Protein AF-A0A6G0WE57-F1 (afdb_monomer)

Sequence (167 aa):
MKQLTLVPVSTPEAFTPKEIAAFFFKHGGESTIRDPKTKRIRTMVTYNCMRCVPSTVVTIKKNTGYQNLAQHVYTFHKDHLSQMRQAHGPGKVTSIGHAVSDKALNVFGCLDWIVHNNLPFSFFESARTKQYSDLDGIGATTVRKYLQLVTQQVESEVSSILPTKFG

Secondary structure (DSSP, 8-state):
------------SS--HHHHHHHHEEEEEEEEEE-TTT--EEEEEEEEETTSSSPPEEEEETTS-SHHHHHHHHHH-TTHHHHHHHHSSTTS---SSS---HHHHHHHHHHHHHHHHT--GGGGGSHHHHHH-SSPP--HHHHHHHHHHHHHHHHHHHHHHS-S---

Solvent-accessible surface area (backbone atoms only — not comparable to full-atom values): 10089 Å² total; per-residue (Å²): 138,83,82,82,79,81,72,78,78,77,72,70,96,67,79,53,39,60,59,46,31,51,44,44,40,44,85,65,51,77,49,78,47,69,41,91,87,77,70,46,77,42,50,35,36,34,31,32,31,75,83,44,87,74,63,46,76,49,76,42,57,65,94,73,72,36,58,72,54,28,52,49,40,64,71,77,39,79,60,47,67,59,58,47,49,65,17,67,36,92,96,42,79,69,50,71,19,100,63,76,50,68,67,56,52,38,52,50,56,54,49,51,49,29,70,76,67,69,48,64,59,56,50,42,62,36,71,65,43,48,74,77,40,98,48,74,72,44,52,35,71,56,50,52,53,52,52,53,54,50,49,54,50,50,51,52,56,48,57,73,71,50,70,99,69,82,134

pLDDT: mean 81.89, std 17.49, range [29.94, 96.25]

Nearest PDB structures (foldseek):
  7oyd-as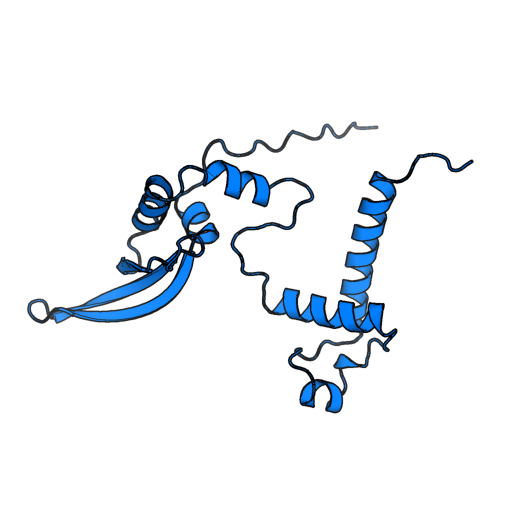sembly1_t  TM=5.366E-01  e=3.476E+00  Oryctolagus cuniculus
  8t2x-assembly1_eI  TM=5.334E-01  e=3.689E+00  Saccharomyces cerevisiae
  3er0-assembly1_A  TM=5.230E-01  e=3.689E+00  Saccharomyces cerevisiae
  6edx-assembly1_A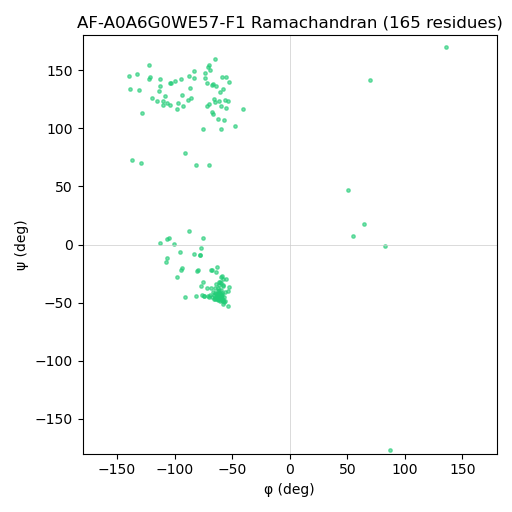  TM=3.240E-01  e=8.319E-01  Homo sapiens
  6q84-assembly1_C  TM=5.244E-01  e=5.598E+00  Saccharomyces cerevisiae S288C

Organism: NCBI:txid100861

Foldseek 3Di:
DDDPDDDPPPDPPDDDLVLLLQLFWDWPDWDWDQDPPPRDIWIKTWIWGPPDVVTDIDIDTPPPDRVSVVVVCVVPPVCSVVVQCVQVDPPHPRSSDPPPDLVNVLLVVLLVCCVPVVDQLCQLVDPVCVVVDPHHRDHSVRNVVVNVVVVVVVCVVVVVVDDPDDD

Radius of gyration: 22.67 Å; Cα contacts (8 Å, |Δi|>4): 163; chains: 1; bounding box: 66×40×57 Å

Structure (mmCIF, N/CA/C/O backbone):
data_AF-A0A6G0WE57-F1
#
_entry.id   AF-A0A6G0WE57-F1
#
loop_
_atom_site.group_PDB
_atom_site.id
_atom_site.type_symbol
_atom_site.label_atom_id
_atom_site.label_alt_id
_atom_site.label_comp_id
_atom_site.label_asym_id
_atom_site.label_entity_id
_atom_site.label_seq_id
_atom_site.pdbx_PDB_ins_code
_atom_site.Cartn_x
_atom_site.Cartn_y
_atom_site.Cartn_z
_atom_site.occupancy
_atom_site.B_iso_or_equiv
_atom_site.auth_seq_id
_atom_site.auth_comp_id
_atom_site.auth_asym_id
_atom_site.auth_atom_id
_atom_site.pdbx_PDB_model_num
ATOM 1 N N . MET A 1 1 ? -32.326 25.544 6.091 1.00 37.25 1 MET A N 1
ATOM 2 C CA . MET A 1 1 ? -31.938 24.139 5.849 1.00 37.25 1 MET A CA 1
ATOM 3 C C . MET A 1 1 ? -31.590 24.010 4.372 1.00 37.25 1 MET A C 1
ATOM 5 O O . MET A 1 1 ? -32.478 24.174 3.550 1.00 37.25 1 MET A O 1
ATOM 9 N N . LYS A 1 2 ? -30.303 23.880 4.020 1.00 34.47 2 LYS A N 1
ATOM 10 C CA . LYS A 1 2 ? -29.859 23.720 2.625 1.00 34.47 2 LYS A CA 1
ATOM 11 C C . LYS A 1 2 ? -29.640 22.232 2.369 1.00 34.47 2 LYS A C 1
ATOM 13 O O . LYS A 1 2 ? -28.806 21.620 3.028 1.00 34.47 2 LYS A O 1
ATOM 18 N N . GLN A 1 3 ? -30.424 21.670 1.458 1.00 32.25 3 GLN A N 1
ATOM 19 C CA . GLN A 1 3 ? -30.304 20.291 1.003 1.00 32.25 3 GLN A CA 1
ATOM 20 C C . GLN A 1 3 ? -28.984 20.153 0.227 1.00 32.25 3 GLN A C 1
ATOM 22 O O . GLN A 1 3 ? -28.820 20.783 -0.816 1.00 32.25 3 GLN A O 1
ATOM 27 N N . LEU A 1 4 ? -28.024 19.378 0.744 1.00 29.94 4 LEU A N 1
ATOM 28 C CA . LEU A 1 4 ? -26.865 18.952 -0.042 1.00 29.94 4 LEU A CA 1
ATOM 29 C C . LEU A 1 4 ? -27.327 17.857 -1.007 1.00 29.94 4 LEU A C 1
ATOM 31 O O . LEU A 1 4 ? -27.471 16.697 -0.632 1.00 29.94 4 LEU A O 1
ATOM 35 N N . THR A 1 5 ? -27.578 18.233 -2.256 1.00 35.47 5 THR A N 1
ATOM 36 C CA . THR A 1 5 ? -27.651 17.296 -3.378 1.00 35.47 5 THR A CA 1
ATOM 37 C C . THR A 1 5 ? -26.267 16.695 -3.608 1.00 35.47 5 THR A C 1
ATOM 39 O O . THR A 1 5 ? -25.343 17.401 -4.015 1.00 35.47 5 THR A O 1
ATOM 42 N N . LEU A 1 6 ? -26.124 15.395 -3.339 1.00 32.66 6 LEU A N 1
ATOM 43 C CA . LEU A 1 6 ? -24.978 14.600 -3.771 1.00 32.66 6 LEU A CA 1
ATOM 44 C C . LEU A 1 6 ? -24.967 14.588 -5.302 1.00 32.66 6 LEU A C 1
ATOM 46 O O . LEU A 1 6 ? -25.829 13.983 -5.936 1.00 32.66 6 LEU A O 1
ATOM 50 N N . VAL A 1 7 ? -24.012 15.303 -5.893 1.00 30.25 7 VAL A N 1
ATOM 51 C CA . VAL A 1 7 ? -23.722 15.209 -7.324 1.00 30.25 7 VAL A CA 1
ATOM 52 C C . VAL A 1 7 ? -23.191 13.793 -7.569 1.00 30.25 7 VAL A C 1
ATOM 54 O O . VAL A 1 7 ? -22.243 13.400 -6.882 1.00 30.25 7 VAL A O 1
ATOM 57 N N . PRO A 1 8 ? -23.770 12.999 -8.488 1.00 35.94 8 PRO A N 1
ATOM 58 C CA . PRO A 1 8 ? -23.187 11.716 -8.842 1.00 35.94 8 PRO A CA 1
ATOM 59 C C . PRO A 1 8 ? -21.783 11.992 -9.381 1.00 35.94 8 PRO A C 1
ATOM 61 O O . PRO A 1 8 ? -21.618 12.748 -10.337 1.00 35.94 8 PRO A O 1
ATOM 64 N N . VAL A 1 9 ? -20.767 11.436 -8.718 1.00 38.50 9 VAL A N 1
ATOM 65 C CA . VAL A 1 9 ? -19.381 11.491 -9.188 1.00 38.50 9 VAL A CA 1
ATOM 66 C C . VAL A 1 9 ? -19.371 10.879 -10.581 1.00 38.50 9 VAL A C 1
ATOM 68 O O . VAL A 1 9 ? -19.563 9.675 -10.738 1.00 38.50 9 VAL A O 1
ATOM 71 N N . SER A 1 10 ? -19.210 11.727 -11.593 1.00 41.91 10 SER A N 1
ATOM 72 C CA . SER A 1 10 ? -19.089 11.331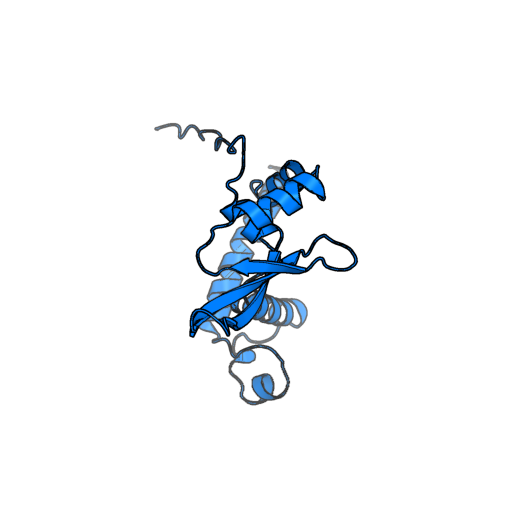 -12.986 1.00 41.91 10 SER A CA 1
ATOM 73 C C . SER A 1 10 ? -17.865 10.428 -13.099 1.00 41.91 10 SER A C 1
ATOM 75 O O . SER A 1 10 ? -16.731 10.906 -13.100 1.00 41.91 10 SER A O 1
ATOM 77 N N . THR A 1 11 ? -18.064 9.111 -13.129 1.00 48.62 11 THR A N 1
ATOM 78 C CA . THR A 1 11 ? -16.973 8.187 -13.440 1.00 48.62 11 THR A CA 1
ATOM 79 C C . THR A 1 11 ? -16.484 8.517 -14.848 1.00 48.62 11 THR A C 1
ATOM 81 O O . THR A 1 11 ? -17.311 8.517 -15.763 1.00 48.62 11 THR A O 1
ATOM 84 N N . PRO A 1 12 ? -15.191 8.820 -15.048 1.00 53.00 12 PRO A N 1
ATOM 85 C CA . PRO A 1 12 ? -14.681 9.160 -16.367 1.00 53.00 12 PRO A CA 1
ATOM 86 C C . PRO A 1 12 ? -14.949 8.004 -17.340 1.00 53.00 12 PRO A C 1
ATOM 88 O O . PRO A 1 12 ? -14.719 6.837 -17.013 1.00 53.00 12 PRO A O 1
ATOM 91 N N . GLU A 1 13 ? -15.462 8.321 -18.535 1.00 59.06 13 GLU A N 1
ATOM 92 C CA . GLU A 1 13 ? -15.793 7.317 -19.558 1.00 59.06 13 GLU A CA 1
ATOM 93 C C . GLU A 1 13 ? -14.561 6.487 -19.969 1.00 59.06 13 GLU A C 1
ATOM 95 O O . GLU A 1 13 ? -14.697 5.307 -20.309 1.00 59.06 13 GLU A O 1
ATOM 100 N N . ALA A 1 14 ? -13.360 7.068 -19.842 1.00 72.88 14 ALA A N 1
ATOM 101 C CA . ALA A 1 14 ? -12.075 6.449 -20.142 1.00 72.88 14 ALA A CA 1
ATOM 102 C C . ALA A 1 14 ? -10.994 6.811 -19.104 1.00 72.88 14 ALA A C 1
ATOM 104 O O . ALA A 1 14 ? -10.937 7.940 -18.619 1.00 72.88 14 ALA A O 1
ATOM 105 N N . PHE A 1 15 ? -10.103 5.858 -18.809 1.00 82.25 15 PHE A N 1
ATOM 106 C CA . PHE A 1 15 ? -8.907 6.078 -17.989 1.00 82.25 15 PHE A CA 1
ATOM 107 C C . PHE A 1 15 ? -7.737 6.557 -18.851 1.00 82.25 15 PHE A C 1
ATOM 109 O O . PHE A 1 15 ? -7.559 6.125 -19.992 1.00 82.25 15 PHE A O 1
ATOM 116 N N . THR A 1 16 ? -6.895 7.426 -18.300 1.00 86.88 16 THR A N 1
ATOM 117 C CA . THR A 1 16 ? -5.679 7.887 -18.972 1.00 86.88 16 THR A CA 1
ATOM 118 C C . THR A 1 16 ? -4.634 6.763 -19.065 1.00 86.88 16 THR A C 1
ATOM 120 O O . THR A 1 16 ? -4.572 5.891 -18.193 1.00 86.88 16 THR A O 1
ATOM 123 N N . PRO A 1 17 ? -3.711 6.801 -20.049 1.00 88.88 17 PRO A N 1
ATOM 124 C CA . PRO A 1 17 ? -2.620 5.826 -20.146 1.00 88.88 17 PRO A CA 1
ATOM 125 C C . PRO A 1 17 ? -1.765 5.724 -18.877 1.00 88.88 17 PRO A C 1
ATOM 127 O O . PRO A 1 17 ? -1.224 4.663 -18.576 1.00 88.88 17 PRO A O 1
ATOM 130 N N . LYS A 1 18 ? -1.644 6.825 -18.124 1.00 87.56 18 LYS A N 1
ATOM 131 C CA . LYS A 1 18 ? -0.920 6.862 -16.851 1.00 87.56 18 LYS A CA 1
ATOM 132 C C . LYS A 1 18 ? -1.663 6.098 -15.753 1.00 87.56 18 LYS A C 1
ATOM 134 O O . LYS A 1 18 ? -1.026 5.343 -15.027 1.00 87.56 18 LYS A O 1
ATOM 139 N N . GLU A 1 19 ? -2.979 6.271 -15.642 1.00 86.12 19 GLU A N 1
ATOM 140 C CA . GLU A 1 19 ? -3.812 5.534 -14.679 1.00 86.12 19 GLU A CA 1
ATOM 141 C C . GLU A 1 19 ? -3.834 4.038 -14.998 1.00 86.12 19 GLU A C 1
ATOM 143 O O . GLU A 1 19 ? -3.657 3.213 -14.106 1.00 86.12 19 GLU A O 1
ATOM 148 N N . ILE A 1 20 ? -3.947 3.689 -16.282 1.00 88.88 20 ILE A N 1
ATOM 149 C CA . ILE A 1 20 ? -3.861 2.302 -16.748 1.00 88.88 20 ILE A CA 1
ATOM 150 C C . ILE A 1 20 ? -2.497 1.701 -16.391 1.00 88.88 20 ILE A C 1
ATOM 152 O O . ILE A 1 20 ? -2.423 0.614 -15.819 1.00 88.88 20 ILE A O 1
ATOM 156 N N . ALA A 1 21 ? -1.404 2.412 -16.681 1.00 89.25 21 ALA A N 1
ATOM 157 C CA . ALA A 1 21 ? -0.067 1.939 -16.345 1.00 89.25 21 ALA A CA 1
ATOM 158 C C . ALA A 1 21 ? 0.113 1.727 -14.833 1.00 89.25 21 ALA A C 1
ATOM 160 O O . ALA A 1 21 ? 0.655 0.702 -14.428 1.00 89.25 21 ALA A O 1
ATOM 161 N N . ALA A 1 22 ? -0.375 2.655 -14.005 1.00 86.62 22 ALA A N 1
ATOM 162 C CA . ALA A 1 22 ? -0.303 2.547 -12.549 1.00 86.62 22 ALA A CA 1
ATOM 163 C C . ALA A 1 22 ? -1.110 1.360 -11.996 1.00 86.62 22 ALA A C 1
ATOM 165 O O . ALA A 1 22 ? -0.697 0.738 -11.022 1.00 86.62 22 ALA A O 1
ATOM 166 N N . PHE A 1 23 ? -2.242 1.025 -12.621 1.00 86.31 23 PHE A N 1
ATOM 167 C CA . PHE A 1 23 ? -3.082 -0.089 -12.186 1.00 86.31 23 PHE A CA 1
ATOM 168 C C . PHE A 1 23 ? -2.504 -1.458 -12.569 1.00 86.31 23 PHE A C 1
ATOM 170 O O . PHE A 1 23 ? -2.537 -2.391 -11.767 1.00 86.31 23 PHE A O 1
ATOM 177 N N . PHE A 1 24 ? -1.999 -1.601 -13.799 1.00 88.81 24 PHE A N 1
ATOM 178 C CA . PHE A 1 24 ? -1.622 -2.907 -14.354 1.00 88.81 24 PHE A CA 1
ATOM 179 C C . PHE A 1 24 ? -0.150 -3.278 -14.155 1.00 88.81 24 PHE A C 1
ATOM 181 O O . PHE A 1 24 ? 0.177 -4.464 -14.222 1.00 88.81 24 PHE A O 1
ATOM 188 N N . PHE A 1 25 ? 0.742 -2.315 -13.898 1.00 90.88 25 PHE A N 1
ATOM 189 C CA . PHE A 1 25 ? 2.184 -2.565 -13.900 1.00 90.88 25 PHE A CA 1
ATOM 190 C C . PHE A 1 25 ? 2.881 -2.245 -12.580 1.00 90.88 25 PHE A C 1
ATOM 192 O O . PHE A 1 25 ? 2.610 -1.238 -11.932 1.00 90.88 25 PHE A O 1
ATOM 199 N N . LYS A 1 26 ? 3.885 -3.063 -12.254 1.00 90.06 26 LYS A N 1
ATOM 200 C CA . LYS A 1 26 ? 4.881 -2.795 -11.210 1.00 90.06 26 LYS A CA 1
ATOM 201 C C . LYS A 1 26 ? 6.209 -2.381 -11.843 1.00 90.06 26 LYS A C 1
ATOM 203 O O . LYS A 1 26 ? 6.635 -2.978 -12.830 1.00 90.06 26 LYS A O 1
ATOM 208 N N . HIS A 1 27 ? 6.888 -1.391 -11.266 1.00 89.75 27 HIS A N 1
ATOM 209 C CA . HIS A 1 27 ? 8.223 -0.986 -11.711 1.00 89.75 27 HIS A CA 1
ATOM 210 C C . HIS A 1 27 ? 9.241 -2.117 -11.473 1.00 89.75 27 HIS A C 1
ATOM 212 O O . HIS A 1 27 ? 9.390 -2.593 -10.349 1.00 89.75 27 HIS A O 1
ATOM 218 N N . GLY A 1 28 ? 9.917 -2.553 -12.536 1.00 84.94 28 GLY A N 1
ATOM 219 C CA . GLY A 1 28 ? 10.875 -3.663 -12.534 1.00 84.94 28 GLY A CA 1
ATOM 220 C C . GLY A 1 28 ? 12.333 -3.239 -12.341 1.00 84.94 28 GLY A C 1
ATOM 221 O O . GLY A 1 28 ? 13.138 -4.044 -11.886 1.00 84.94 28 GLY A O 1
ATOM 222 N N . GLY A 1 29 ? 12.672 -1.978 -12.635 1.00 89.38 29 GLY A N 1
ATOM 223 C CA . GLY A 1 29 ? 14.030 -1.437 -12.498 1.00 89.38 29 GLY A CA 1
ATOM 224 C C . GLY A 1 29 ? 14.466 -0.587 -13.692 1.00 89.38 29 GLY A C 1
ATOM 225 O O . GLY A 1 29 ? 13.797 -0.561 -14.729 1.00 89.38 29 GLY A O 1
ATOM 226 N N . GLU A 1 30 ? 15.597 0.105 -13.541 1.00 92.19 30 GLU A N 1
ATOM 227 C CA . GLU A 1 30 ? 16.216 0.916 -14.594 1.00 92.19 30 GLU A CA 1
ATOM 228 C C . GLU A 1 30 ? 17.548 0.302 -15.048 1.00 92.19 30 GLU A C 1
ATOM 230 O O . GLU A 1 30 ? 18.320 -0.207 -14.239 1.00 92.19 30 GLU A O 1
ATOM 235 N N . SER A 1 31 ? 17.841 0.380 -16.345 1.00 88.00 31 SER A N 1
ATOM 236 C CA . SER A 1 31 ? 19.134 -0.002 -16.924 1.00 88.00 31 SER A CA 1
ATOM 237 C C . SER A 1 31 ? 19.635 1.082 -17.869 1.00 88.00 31 SER A C 1
ATOM 239 O O . SER A 1 31 ? 18.847 1.762 -18.528 1.00 88.00 31 SER A O 1
ATOM 241 N N . THR A 1 32 ? 20.949 1.274 -17.945 1.00 89.69 32 THR A N 1
ATOM 242 C CA . THR A 1 32 ? 21.568 2.241 -18.855 1.00 89.69 32 THR A CA 1
ATOM 243 C C . THR A 1 32 ? 22.271 1.512 -19.989 1.00 89.69 32 THR A C 1
ATOM 245 O O . THR A 1 32 ? 23.085 0.618 -19.781 1.00 89.69 32 THR A O 1
ATOM 248 N N . ILE A 1 33 ? 21.949 1.901 -21.219 1.00 82.94 33 ILE A N 1
ATOM 249 C CA . ILE A 1 33 ? 22.552 1.346 -22.427 1.00 82.94 33 ILE A CA 1
ATOM 250 C C . ILE A 1 33 ? 23.331 2.464 -23.106 1.00 82.94 33 ILE A C 1
ATOM 252 O O . ILE A 1 33 ? 22.775 3.521 -23.427 1.00 82.94 33 ILE A O 1
ATOM 256 N N . ARG A 1 34 ? 24.626 2.233 -23.328 1.00 85.06 34 ARG A N 1
ATOM 257 C CA . ARG A 1 34 ? 25.478 3.131 -24.106 1.00 85.06 34 ARG A CA 1
ATOM 258 C C . ARG A 1 34 ? 25.478 2.678 -25.556 1.00 85.06 34 ARG A C 1
ATOM 260 O O . ARG A 1 34 ? 25.896 1.568 -25.864 1.00 85.06 34 ARG A O 1
ATOM 267 N N . ASP A 1 35 ? 25.022 3.549 -26.443 1.00 79.69 35 ASP A N 1
ATOM 268 C CA . ASP A 1 35 ? 25.059 3.285 -27.875 1.00 79.69 35 ASP A CA 1
ATOM 269 C C . ASP A 1 35 ? 26.522 3.334 -28.368 1.00 79.69 35 ASP A C 1
ATOM 271 O O . ASP A 1 35 ? 27.182 4.369 -28.209 1.00 79.69 35 ASP A O 1
ATOM 275 N N . PRO A 1 36 ? 27.056 2.244 -28.948 1.00 77.44 36 PRO A N 1
ATOM 276 C CA . PRO A 1 36 ? 28.467 2.160 -29.319 1.00 77.44 36 PRO A CA 1
ATOM 277 C C . PRO A 1 36 ? 28.847 3.101 -30.471 1.00 77.44 36 PRO A C 1
ATOM 279 O O . PRO A 1 36 ? 30.011 3.473 -30.586 1.00 77.44 36 PRO A O 1
ATOM 282 N N . LYS A 1 37 ? 27.883 3.529 -31.299 1.00 82.12 37 LYS A N 1
ATOM 283 C CA . LYS A 1 37 ? 28.129 4.407 -32.454 1.00 82.12 37 LYS A CA 1
ATOM 284 C C . LYS A 1 37 ? 27.993 5.879 -32.086 1.00 82.12 37 LYS A C 1
ATOM 286 O O . LYS A 1 37 ? 28.827 6.698 -32.450 1.00 82.12 37 LYS A O 1
ATOM 291 N N . THR A 1 38 ? 26.941 6.223 -31.350 1.00 80.44 38 THR A N 1
ATOM 292 C CA . THR A 1 38 ? 26.603 7.621 -31.035 1.00 80.44 38 THR A CA 1
ATOM 293 C C . THR A 1 38 ? 27.137 8.082 -29.682 1.00 80.44 38 THR A C 1
ATOM 295 O O . THR A 1 38 ? 26.985 9.252 -29.336 1.00 80.44 38 THR A O 1
ATOM 298 N N . LYS A 1 39 ? 27.715 7.168 -28.886 1.00 80.00 39 LYS A N 1
ATOM 299 C CA . LYS A 1 39 ? 28.135 7.374 -27.488 1.00 80.00 39 LYS A CA 1
ATOM 300 C C . LYS A 1 39 ? 27.018 7.889 -26.564 1.00 80.00 39 LYS A C 1
ATOM 302 O O . LYS A 1 39 ? 27.302 8.201 -25.408 1.00 80.00 39 LYS A O 1
ATOM 307 N N . ARG A 1 40 ? 25.761 7.957 -27.029 1.00 82.31 40 ARG A N 1
ATOM 308 C CA . ARG A 1 40 ? 24.612 8.415 -26.238 1.00 82.31 40 ARG A CA 1
ATOM 309 C C . ARG A 1 40 ? 24.245 7.373 -25.191 1.00 82.31 40 ARG A C 1
ATOM 311 O O . ARG A 1 40 ? 24.211 6.177 -25.476 1.00 82.31 40 ARG A O 1
ATOM 318 N N . ILE A 1 41 ? 23.915 7.852 -23.999 1.00 83.88 41 ILE A N 1
ATOM 319 C CA . ILE A 1 41 ? 23.398 7.032 -22.907 1.00 83.88 41 ILE A CA 1
ATOM 320 C C . ILE A 1 41 ? 21.873 7.081 -22.972 1.00 83.88 41 ILE A C 1
ATOM 322 O O . ILE A 1 41 ? 21.283 8.159 -23.054 1.00 83.88 41 ILE A O 1
ATOM 326 N N . ARG A 1 42 ? 21.233 5.913 -22.968 1.00 85.06 42 ARG A N 1
ATOM 327 C CA . ARG A 1 42 ? 19.778 5.777 -22.876 1.00 85.06 42 ARG A CA 1
ATOM 328 C C . ARG A 1 42 ? 19.441 4.990 -21.624 1.00 85.06 42 ARG A C 1
ATOM 330 O O . ARG A 1 42 ? 19.930 3.877 -21.456 1.00 85.06 42 ARG A O 1
ATOM 337 N N . THR A 1 43 ? 18.590 5.552 -20.778 1.00 90.50 43 THR A N 1
ATOM 338 C CA . THR A 1 43 ? 18.019 4.820 -19.648 1.00 90.50 43 THR A CA 1
ATOM 339 C C . THR A 1 43 ? 16.748 4.122 -20.108 1.00 90.50 43 THR A C 1
ATOM 341 O O . THR A 1 43 ? 15.843 4.764 -20.648 1.00 90.50 43 THR A O 1
ATOM 344 N N . MET A 1 44 ? 16.689 2.813 -19.914 1.00 90.81 44 MET A N 1
ATOM 345 C CA . MET A 1 44 ? 15.511 1.989 -20.129 1.00 90.81 44 MET A CA 1
ATOM 346 C C . MET A 1 44 ? 14.892 1.661 -18.775 1.00 90.81 44 MET A C 1
ATOM 348 O O . MET A 1 44 ? 15.604 1.358 -17.821 1.00 90.81 44 MET A O 1
ATOM 352 N N . VAL A 1 45 ? 13.570 1.712 -18.705 1.00 92.00 45 VAL A N 1
ATOM 353 C CA . VAL A 1 45 ? 12.779 1.371 -17.527 1.00 92.00 45 VAL A CA 1
ATOM 354 C C . VAL A 1 45 ? 11.968 0.128 -17.854 1.00 92.00 45 VAL A C 1
ATOM 356 O O . VAL A 1 45 ? 11.339 0.055 -18.912 1.00 92.00 45 VAL A O 1
ATOM 359 N N . THR A 1 46 ? 12.003 -0.848 -16.957 1.00 91.94 46 THR A N 1
ATOM 360 C CA . THR A 1 46 ? 11.236 -2.090 -17.079 1.00 91.94 46 THR A CA 1
ATOM 361 C C . THR A 1 46 ? 9.980 -2.029 -16.219 1.00 91.94 46 THR A C 1
ATOM 363 O O . THR A 1 46 ? 9.999 -1.508 -15.103 1.00 91.94 46 THR A O 1
ATOM 366 N N . TYR A 1 47 ? 8.883 -2.561 -16.747 1.00 93.19 47 TYR A N 1
ATOM 367 C CA . TYR A 1 47 ? 7.588 -2.651 -16.086 1.00 93.19 47 TYR A CA 1
ATOM 368 C C . TYR A 1 47 ? 7.047 -4.070 -16.216 1.00 93.19 47 TYR A C 1
ATOM 370 O O . TYR A 1 47 ? 7.030 -4.628 -17.309 1.00 93.19 47 TYR A O 1
ATOM 378 N N . ASN A 1 48 ? 6.566 -4.635 -15.115 1.00 92.06 48 ASN A N 1
ATOM 379 C CA . ASN A 1 48 ? 6.032 -5.991 -15.056 1.00 92.06 48 ASN A CA 1
ATOM 380 C C . ASN A 1 48 ? 4.507 -5.932 -14.995 1.00 92.06 48 ASN A C 1
ATOM 382 O O . ASN A 1 48 ? 3.963 -5.350 -14.053 1.00 92.06 48 ASN A O 1
ATOM 386 N N . CYS A 1 49 ? 3.819 -6.519 -15.975 1.00 92.75 49 CYS A N 1
ATOM 387 C CA . CYS A 1 49 ? 2.364 -6.606 -15.960 1.00 92.75 49 CYS A CA 1
ATOM 388 C C . CYS A 1 49 ? 1.906 -7.617 -14.903 1.00 92.75 49 CYS A C 1
ATOM 390 O O . CYS A 1 49 ? 2.202 -8.807 -14.989 1.00 92.75 49 CYS A O 1
ATOM 392 N N . MET A 1 50 ? 1.143 -7.145 -13.919 1.00 90.12 50 MET A N 1
ATOM 393 C CA . MET A 1 50 ? 0.687 -7.941 -12.774 1.00 90.12 50 MET A CA 1
ATOM 394 C C . MET A 1 50 ? -0.488 -8.872 -13.102 1.00 90.12 50 MET A C 1
ATOM 396 O O . MET A 1 50 ? -0.882 -9.677 -12.264 1.00 90.12 50 MET A O 1
ATOM 400 N N . ARG A 1 51 ? -1.084 -8.743 -14.294 1.00 87.81 51 ARG A N 1
ATOM 401 C CA . ARG A 1 51 ? -2.257 -9.522 -14.725 1.00 87.81 51 ARG A CA 1
ATOM 402 C C . ARG A 1 51 ? -1.929 -10.601 -15.756 1.00 87.81 51 ARG A C 1
ATOM 404 O O . ARG A 1 51 ? -2.776 -11.446 -16.027 1.00 87.81 51 ARG A O 1
ATOM 411 N N . CYS A 1 52 ? -0.727 -10.591 -16.326 1.00 89.50 52 CYS A N 1
ATOM 412 C CA . CYS A 1 52 ? -0.279 -11.635 -17.243 1.00 89.50 52 CYS A CA 1
ATOM 413 C C . CYS A 1 52 ? 0.264 -12.848 -16.481 1.00 89.50 52 CYS A C 1
ATOM 415 O O . CYS A 1 52 ? 0.963 -12.698 -15.478 1.00 89.50 52 CYS A O 1
ATOM 417 N N . VAL A 1 53 ? 0.001 -14.045 -17.011 1.00 84.56 53 VAL A N 1
ATOM 418 C CA . VAL A 1 53 ? 0.605 -15.300 -16.547 1.00 84.56 53 VAL A CA 1
ATOM 419 C C . VAL A 1 53 ? 1.206 -16.031 -17.758 1.00 84.56 53 VAL A C 1
ATOM 421 O O . VAL A 1 53 ? 0.447 -16.450 -18.631 1.00 84.56 53 VAL A O 1
ATOM 424 N N . PRO A 1 54 ? 2.543 -16.184 -17.838 1.00 85.69 54 PRO A N 1
ATOM 425 C CA . PRO A 1 54 ? 3.544 -15.567 -16.961 1.00 85.69 54 PRO A CA 1
ATOM 426 C C . PRO A 1 54 ? 3.575 -14.032 -17.098 1.00 85.69 54 PRO A C 1
ATOM 428 O O . PRO A 1 54 ? 3.106 -13.467 -18.089 1.00 85.69 54 PRO A O 1
ATOM 431 N N . SER A 1 55 ? 4.126 -13.352 -16.086 1.00 86.81 55 SER A N 1
ATOM 432 C CA . SER A 1 55 ? 4.225 -11.885 -16.056 1.00 86.81 55 SER A CA 1
ATOM 433 C C . SER A 1 55 ? 4.957 -11.361 -17.292 1.00 86.81 55 SER A C 1
ATOM 435 O O . SER A 1 55 ? 6.082 -11.767 -17.585 1.00 86.81 55 SER A O 1
ATOM 437 N N . THR A 1 56 ? 4.307 -10.464 -18.033 1.00 92.06 56 THR A N 1
ATOM 438 C CA . THR A 1 56 ? 4.894 -9.846 -19.225 1.00 92.06 56 THR A CA 1
ATOM 439 C C . THR A 1 56 ? 5.721 -8.633 -18.819 1.00 92.06 56 THR A C 1
ATOM 441 O O . THR A 1 56 ? 5.211 -7.727 -18.158 1.00 92.06 56 THR A O 1
ATOM 444 N N . VAL A 1 57 ? 6.984 -8.597 -19.247 1.00 92.88 57 VAL A N 1
ATOM 445 C CA . VAL A 1 57 ? 7.903 -7.480 -18.992 1.00 92.88 57 VAL A CA 1
ATOM 446 C C . VAL A 1 57 ? 7.917 -6.543 -20.195 1.00 92.88 57 VAL A C 1
ATOM 448 O O . VAL A 1 57 ? 8.246 -6.949 -21.309 1.00 92.88 57 VAL A O 1
ATOM 451 N N . VAL A 1 58 ? 7.579 -5.276 -19.972 1.00 91.19 58 VAL A N 1
ATOM 452 C CA . VAL A 1 58 ? 7.614 -4.220 -20.987 1.00 91.19 58 VAL A CA 1
ATOM 453 C C . VAL A 1 58 ? 8.740 -3.247 -20.662 1.00 91.19 58 VAL A C 1
ATOM 455 O O . VAL A 1 58 ? 8.777 -2.651 -19.587 1.00 91.19 58 VAL A O 1
ATOM 458 N N . THR A 1 59 ? 9.649 -3.057 -21.616 1.00 92.12 59 THR A N 1
ATOM 459 C CA . THR A 1 59 ? 10.814 -2.180 -21.465 1.00 92.12 59 THR A CA 1
ATOM 460 C C . THR A 1 59 ? 10.656 -0.946 -22.341 1.00 92.12 59 THR A C 1
ATOM 462 O O . THR A 1 59 ? 10.561 -1.048 -23.564 1.00 92.12 59 THR A O 1
ATOM 465 N N . ILE A 1 60 ? 10.651 0.237 -21.728 1.00 90.31 60 ILE A N 1
ATOM 466 C CA . ILE A 1 60 ? 10.495 1.518 -22.427 1.00 90.31 60 ILE A CA 1
ATOM 467 C C . ILE A 1 60 ? 11.677 2.440 -22.148 1.00 90.31 60 ILE A C 1
ATOM 469 O O . ILE A 1 60 ? 12.332 2.347 -21.115 1.00 90.31 60 ILE A O 1
ATOM 473 N N . LYS A 1 61 ? 11.957 3.369 -23.062 1.00 89.38 61 LYS A N 1
ATOM 474 C CA . LYS A 1 61 ? 12.913 4.448 -22.791 1.00 89.38 61 LYS A CA 1
ATOM 475 C C . LYS A 1 61 ? 12.341 5.358 -21.701 1.00 89.38 61 LYS A C 1
ATOM 477 O O . LYS A 1 61 ? 11.162 5.726 -21.746 1.00 89.38 61 LYS A O 1
ATOM 482 N N . LYS A 1 62 ? 13.184 5.773 -20.757 1.00 86.31 62 LYS A N 1
ATOM 483 C CA . LYS A 1 62 ? 12.821 6.752 -19.728 1.00 86.31 62 LYS A CA 1
ATOM 484 C C . LYS A 1 62 ? 12.248 8.012 -20.388 1.00 86.31 62 LYS A C 1
ATOM 486 O O . LYS A 1 62 ? 12.724 8.431 -21.442 1.00 86.31 62 LYS A O 1
ATOM 491 N N . ASN A 1 63 ? 11.202 8.580 -19.791 1.00 83.94 63 ASN A N 1
ATOM 492 C CA . ASN A 1 63 ? 10.489 9.774 -20.272 1.00 83.94 63 ASN A CA 1
ATOM 493 C C . ASN A 1 63 ? 9.761 9.636 -21.628 1.00 83.94 63 ASN A C 1
ATOM 495 O O . ASN A 1 63 ? 9.400 10.643 -22.224 1.00 83.94 63 ASN A O 1
ATOM 499 N N . THR A 1 64 ? 9.500 8.417 -22.118 1.00 84.69 64 THR A N 1
ATOM 500 C CA . THR A 1 64 ? 8.729 8.205 -23.371 1.00 84.69 64 THR A CA 1
ATOM 501 C C . THR A 1 64 ? 7.206 8.246 -23.165 1.00 84.69 64 THR A C 1
ATOM 503 O O . THR A 1 64 ? 6.445 8.275 -24.127 1.00 84.69 64 THR A O 1
ATOM 506 N N . GLY A 1 65 ? 6.745 8.294 -21.912 1.00 87.06 65 GLY A N 1
ATOM 507 C CA . GLY A 1 65 ? 5.323 8.273 -21.558 1.00 87.06 65 GLY A CA 1
ATOM 508 C C . GLY A 1 65 ? 4.750 6.857 -21.423 1.00 87.06 65 GLY A C 1
ATOM 509 O O . GLY A 1 65 ? 5.468 5.864 -21.520 1.00 87.06 65 GLY A O 1
ATOM 510 N N . TYR A 1 66 ? 3.442 6.773 -21.168 1.00 90.19 66 TYR A N 1
ATOM 511 C CA . TYR A 1 66 ? 2.761 5.537 -20.749 1.00 90.19 66 TYR A CA 1
ATOM 512 C C . TYR A 1 66 ? 2.005 4.812 -21.871 1.00 90.19 66 TYR A C 1
ATOM 514 O O . TYR A 1 66 ? 1.413 3.764 -21.625 1.00 90.19 66 TYR A O 1
ATOM 522 N N . GLN A 1 67 ? 2.021 5.330 -23.105 1.00 91.69 67 GLN A N 1
ATOM 523 C CA . GLN A 1 67 ? 1.217 4.750 -24.187 1.00 91.69 67 GLN A CA 1
ATOM 524 C C . GLN A 1 67 ? 1.601 3.310 -24.529 1.00 91.69 67 GLN A C 1
ATOM 526 O O . GLN A 1 67 ? 0.731 2.478 -24.741 1.00 91.69 67 GLN A O 1
ATOM 531 N N . ASN A 1 68 ? 2.891 2.974 -24.489 1.00 91.12 68 ASN A N 1
ATOM 532 C CA . ASN A 1 68 ? 3.341 1.602 -24.742 1.00 91.12 68 ASN A CA 1
ATOM 533 C C . ASN A 1 68 ? 2.777 0.603 -23.714 1.00 91.12 68 ASN A C 1
ATOM 535 O O . ASN A 1 68 ? 2.465 -0.534 -24.059 1.00 91.12 68 ASN A O 1
ATOM 539 N N . LEU A 1 69 ? 2.630 1.035 -22.457 1.00 92.69 69 LEU A N 1
ATOM 540 C CA . LEU A 1 69 ? 2.072 0.218 -21.378 1.00 92.69 69 LEU A CA 1
ATOM 541 C C . LEU A 1 69 ? 0.553 0.088 -21.527 1.00 92.69 69 LEU A C 1
ATOM 543 O O . LEU A 1 69 ? 0.015 -1.011 -21.430 1.00 92.69 69 LEU A O 1
ATOM 547 N N . ALA A 1 70 ? -0.133 1.191 -21.833 1.00 92.19 70 ALA A N 1
ATOM 548 C CA . ALA A 1 70 ? -1.570 1.175 -22.093 1.00 92.19 70 ALA A CA 1
ATOM 549 C C . ALA A 1 70 ? -1.920 0.314 -23.316 1.00 92.19 70 ALA A C 1
ATOM 551 O O . ALA A 1 70 ? -2.855 -0.476 -23.256 1.00 92.19 70 ALA A O 1
ATOM 552 N N . GLN A 1 71 ? -1.119 0.375 -24.384 1.00 92.75 71 GLN A N 1
ATOM 553 C CA . GLN A 1 71 ? -1.319 -0.442 -25.578 1.00 92.75 71 GLN A CA 1
ATOM 554 C C . GLN A 1 71 ? -1.234 -1.943 -25.277 1.00 92.75 71 GLN A C 1
ATOM 556 O O . GLN A 1 71 ? -2.029 -2.722 -25.809 1.00 92.75 71 GLN A O 1
ATOM 561 N N . HIS A 1 72 ? -0.315 -2.359 -24.398 1.00 93.81 72 HIS A N 1
ATOM 562 C CA . HIS A 1 72 ? -0.279 -3.738 -23.908 1.00 93.81 72 HIS A CA 1
ATOM 563 C C . HIS A 1 72 ? -1.610 -4.112 -23.237 1.00 93.81 72 HIS A C 1
ATOM 565 O O . HIS A 1 72 ? -2.210 -5.124 -23.592 1.00 93.81 72 HIS A O 1
ATOM 571 N N . VAL A 1 73 ? -2.123 -3.267 -22.340 1.00 93.75 73 VAL A N 1
ATOM 572 C CA . VAL A 1 73 ? -3.397 -3.514 -21.645 1.00 93.75 73 VAL A CA 1
ATOM 573 C C . VAL A 1 73 ? -4.568 -3.579 -22.625 1.00 93.75 73 VAL A C 1
ATOM 575 O O . VAL A 1 73 ? -5.353 -4.517 -22.557 1.00 93.75 73 VAL A O 1
ATOM 578 N N . TYR A 1 74 ? -4.659 -2.665 -23.591 1.00 92.38 74 TYR A N 1
ATOM 579 C CA . TYR A 1 74 ? -5.720 -2.698 -24.604 1.00 92.38 74 TYR A CA 1
ATOM 580 C C . TYR A 1 74 ? -5.711 -3.988 -25.430 1.00 92.38 74 TYR A C 1
ATOM 582 O O . TYR A 1 74 ? -6.765 -4.474 -25.837 1.00 92.38 74 TYR A O 1
ATOM 590 N N . THR A 1 75 ? -4.526 -4.553 -25.661 1.00 92.12 75 THR A N 1
ATOM 591 C CA . THR A 1 75 ? -4.354 -5.751 -26.489 1.00 92.12 75 THR A CA 1
ATOM 592 C C . THR A 1 75 ? -4.652 -7.031 -25.704 1.00 92.12 75 THR A C 1
ATOM 594 O O . THR A 1 75 ? -5.346 -7.913 -26.209 1.00 92.12 75 THR A O 1
ATOM 597 N N . PHE A 1 76 ? -4.157 -7.130 -24.466 1.00 91.12 76 PHE A N 1
ATOM 598 C CA . PHE A 1 76 ? -4.159 -8.376 -23.688 1.00 91.12 76 PHE A CA 1
ATOM 599 C C . PHE A 1 76 ? -5.170 -8.401 -22.529 1.00 91.12 76 PHE A C 1
ATOM 601 O O . PHE A 1 76 ? -5.489 -9.476 -22.025 1.00 91.12 76 PHE A O 1
ATOM 608 N N . HIS A 1 77 ? -5.724 -7.254 -22.132 1.00 90.88 77 HIS A N 1
ATOM 609 C CA . HIS A 1 77 ? -6.678 -7.105 -21.025 1.00 90.88 77 HIS A CA 1
ATOM 610 C C . HIS A 1 77 ? -7.918 -6.329 -21.488 1.00 90.88 77 HIS A C 1
ATOM 612 O O . HIS A 1 77 ? -8.157 -5.173 -21.126 1.00 90.88 77 HIS A O 1
ATOM 618 N N . LYS A 1 78 ? -8.734 -6.971 -22.331 1.00 89.75 78 LYS A N 1
ATOM 619 C CA . LYS A 1 78 ? -9.931 -6.349 -22.930 1.00 89.75 78 LYS A CA 1
ATOM 620 C C . LYS A 1 78 ? -10.945 -5.874 -21.884 1.00 89.75 78 LYS A C 1
ATOM 622 O O . LYS A 1 78 ? -11.653 -4.901 -22.113 1.00 89.75 78 LYS A O 1
ATOM 627 N N . ASP A 1 79 ? -10.969 -6.511 -20.721 1.00 88.12 79 ASP A N 1
ATOM 628 C CA . ASP A 1 79 ? -11.831 -6.199 -19.584 1.00 88.12 79 ASP A CA 1
ATOM 629 C C . ASP A 1 79 ? -11.243 -5.145 -18.6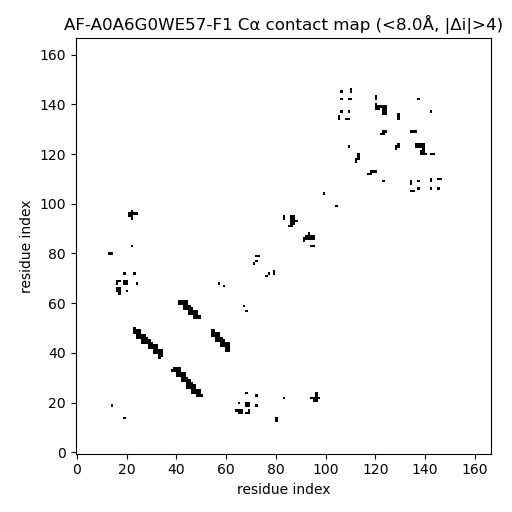19 1.00 88.12 79 ASP A C 1
ATOM 631 O O . ASP A 1 79 ? -11.795 -4.917 -17.540 1.00 88.12 79 ASP A O 1
ATOM 635 N N . HIS A 1 80 ? -10.161 -4.449 -18.999 1.00 86.94 80 HIS A N 1
ATOM 636 C CA . HIS A 1 80 ? -9.478 -3.477 -18.136 1.00 86.94 80 HIS A CA 1
ATOM 637 C C . HIS A 1 80 ? -10.391 -2.387 -17.560 1.00 86.94 80 HIS A C 1
ATOM 639 O O . HIS A 1 80 ? -10.263 -2.052 -16.385 1.00 86.94 80 HIS A O 1
ATOM 645 N N . LEU A 1 81 ? -11.340 -1.862 -18.346 1.00 86.50 81 LEU A N 1
ATOM 646 C CA . LEU A 1 81 ? -12.283 -0.844 -17.872 1.00 86.50 81 LEU A CA 1
ATOM 647 C C . LEU A 1 81 ? -13.138 -1.372 -16.720 1.00 86.50 81 LEU A C 1
ATOM 649 O O . LEU A 1 81 ? -13.357 -0.665 -15.741 1.00 86.50 81 LEU A O 1
ATOM 653 N N . SER A 1 82 ? -13.602 -2.616 -16.824 1.00 84.06 82 SER A N 1
ATOM 654 C CA . SER A 1 82 ? -14.402 -3.268 -15.789 1.00 84.06 82 SER A CA 1
ATOM 655 C C . SER A 1 82 ? -13.571 -3.512 -14.531 1.00 84.06 82 SER A C 1
ATOM 657 O O . SER A 1 82 ? -14.025 -3.177 -13.439 1.00 84.06 82 SER A O 1
ATOM 659 N N . GLN A 1 83 ? -12.340 -4.016 -14.678 1.00 84.06 83 GLN A N 1
ATOM 660 C CA . GLN A 1 83 ? -11.422 -4.232 -13.553 1.00 84.06 83 GLN A CA 1
ATOM 661 C C . GLN A 1 83 ? -11.110 -2.926 -12.810 1.00 84.06 83 GLN A C 1
ATOM 663 O O . GLN A 1 83 ? -11.175 -2.881 -11.583 1.00 84.06 83 GLN A O 1
ATOM 668 N N . MET A 1 84 ? -10.819 -1.851 -13.547 1.00 84.00 84 MET A N 1
ATOM 669 C CA . MET A 1 84 ? -10.528 -0.543 -12.964 1.00 84.00 84 MET A CA 1
ATOM 670 C C . MET A 1 84 ? -11.783 0.083 -12.340 1.00 84.00 84 MET A C 1
ATOM 672 O O . MET A 1 84 ? -11.742 0.549 -11.211 1.00 84.00 84 MET A O 1
ATOM 676 N N . ARG A 1 85 ? -12.956 0.031 -12.979 1.00 81.06 85 ARG A N 1
ATOM 677 C CA . ARG A 1 85 ? -14.191 0.573 -12.373 1.00 81.06 85 ARG A CA 1
ATOM 678 C C . ARG A 1 85 ? -14.578 -0.143 -11.080 1.00 81.06 85 ARG A C 1
A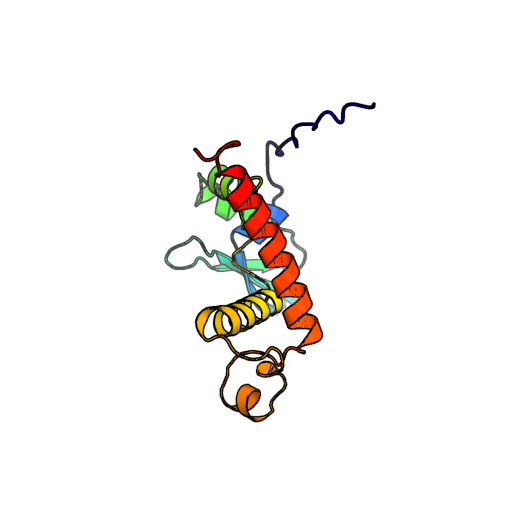TOM 680 O O . ARG A 1 85 ? -14.927 0.517 -10.108 1.00 81.06 85 ARG A O 1
ATOM 687 N N . GLN A 1 86 ? -14.469 -1.472 -11.041 1.00 73.94 86 GLN A N 1
ATOM 688 C CA . GLN A 1 86 ? -14.724 -2.247 -9.820 1.00 73.94 86 GLN A CA 1
ATOM 689 C C . GLN A 1 86 ? -13.764 -1.877 -8.686 1.00 73.94 86 GLN A C 1
ATOM 691 O O . GLN A 1 86 ? -14.141 -1.923 -7.518 1.00 73.94 86 GLN A O 1
ATOM 696 N N . ALA A 1 87 ? -12.536 -1.508 -9.030 1.00 66.81 87 ALA A N 1
ATOM 697 C CA . ALA A 1 87 ? -11.516 -1.082 -8.089 1.00 66.81 87 ALA A CA 1
ATOM 698 C C . ALA A 1 87 ? -11.652 0.373 -7.608 1.00 66.81 87 ALA A C 1
ATOM 700 O O . ALA A 1 87 ? -11.106 0.712 -6.560 1.00 66.81 87 ALA A O 1
ATOM 701 N N . HIS A 1 88 ? -12.352 1.219 -8.367 1.00 60.03 88 HIS A N 1
ATOM 702 C CA . HIS A 1 88 ? -12.539 2.649 -8.106 1.00 60.03 88 HIS A CA 1
ATOM 703 C C . HIS A 1 88 ? -13.949 3.001 -7.564 1.00 60.03 88 HIS A C 1
ATOM 705 O O . HIS A 1 88 ? -14.272 4.181 -7.431 1.00 60.03 88 HIS A O 1
ATOM 711 N N . GLY A 1 89 ? -14.809 2.015 -7.276 1.00 51.03 89 GLY A N 1
ATOM 712 C CA . GLY A 1 89 ? -16.181 2.241 -6.798 1.00 51.03 89 GLY A CA 1
ATOM 713 C C . GLY A 1 89 ? -16.274 2.772 -5.352 1.00 51.03 89 GLY A C 1
ATOM 714 O O . GLY A 1 89 ? -15.397 2.480 -4.536 1.00 51.03 89 GLY A O 1
ATOM 715 N N . PRO A 1 90 ? -17.339 3.524 -5.003 1.00 38.81 90 PRO A N 1
ATOM 716 C CA . PRO A 1 90 ? -17.546 4.034 -3.646 1.00 38.81 90 PRO A CA 1
ATOM 717 C C . PRO A 1 90 ? -17.666 2.875 -2.645 1.00 38.81 90 PRO A C 1
ATOM 719 O O . PRO A 1 90 ? -18.394 1.916 -2.888 1.00 38.81 90 PRO A O 1
ATOM 722 N N . GLY A 1 91 ? -16.921 2.948 -1.538 1.00 48.91 91 GLY A N 1
ATOM 723 C CA . GLY A 1 91 ? -16.913 1.921 -0.486 1.00 48.91 91 GLY A CA 1
ATOM 724 C C . GLY A 1 91 ? -16.007 0.713 -0.751 1.00 48.91 91 GLY A C 1
ATOM 725 O O . GLY A 1 91 ? -15.891 -0.159 0.105 1.00 48.91 91 GLY A O 1
ATOM 726 N N . LYS A 1 92 ? -15.312 0.648 -1.895 1.00 43.09 92 LYS A N 1
ATOM 727 C CA . LYS A 1 92 ? -14.314 -0.396 -2.155 1.00 43.09 92 LYS A CA 1
ATOM 728 C C . LYS A 1 92 ? -12.924 0.212 -2.060 1.00 43.09 92 LYS A C 1
ATOM 730 O O . LYS A 1 92 ? -12.621 1.181 -2.750 1.00 43.09 92 LYS A O 1
ATOM 735 N N . VAL A 1 93 ? -12.104 -0.345 -1.164 1.00 43.06 93 VAL A N 1
ATOM 736 C CA . VAL A 1 93 ? -10.681 -0.018 -0.998 1.00 43.06 93 VAL A CA 1
ATOM 737 C C . VAL A 1 93 ? -10.072 0.160 -2.382 1.00 43.06 93 VAL A C 1
ATOM 739 O O . VAL A 1 93 ? -10.081 -0.777 -3.180 1.00 43.06 93 VAL A O 1
ATOM 742 N N . THR A 1 94 ? -9.611 1.378 -2.661 1.00 41.78 94 THR A N 1
ATOM 743 C CA . THR A 1 94 ? -9.008 1.788 -3.926 1.00 41.78 94 THR A CA 1
ATOM 744 C C . THR A 1 94 ? -7.979 0.757 -4.357 1.00 41.78 94 THR A C 1
ATOM 746 O O . THR A 1 94 ? -6.852 0.742 -3.863 1.00 41.78 94 THR A O 1
ATOM 749 N N . SER A 1 95 ? -8.351 -0.096 -5.302 1.00 43.78 95 SER A N 1
ATOM 750 C CA . SER A 1 95 ? -7.392 -0.893 -6.051 1.00 43.78 95 SER A CA 1
ATOM 751 C C . SER A 1 95 ? -6.853 0.028 -7.151 1.00 43.78 95 SER A C 1
ATOM 753 O O . SER A 1 95 ? -7.145 -0.088 -8.327 1.00 43.78 95 SER A O 1
ATOM 755 N N . ILE A 1 96 ? -6.090 1.045 -6.754 1.00 41.72 96 ILE A N 1
ATOM 756 C CA . ILE A 1 96 ? -5.213 1.772 -7.674 1.00 41.72 96 ILE A CA 1
ATOM 757 C C . ILE A 1 96 ? -3.883 1.032 -7.601 1.00 41.72 96 ILE A C 1
ATOM 759 O O . ILE A 1 96 ? -2.987 1.420 -6.861 1.00 41.72 96 ILE A O 1
ATOM 763 N N . GLY A 1 97 ? -3.807 -0.105 -8.297 1.00 41.19 97 GLY A N 1
ATOM 764 C CA . GLY A 1 97 ? -2.654 -1.000 -8.245 1.00 41.19 97 GLY A CA 1
ATOM 765 C C . GLY A 1 97 ? -2.532 -1.719 -6.896 1.00 41.19 97 GLY A C 1
ATOM 766 O O . GLY A 1 97 ? -2.789 -1.172 -5.829 1.00 41.19 97 GLY A O 1
ATOM 767 N N . HIS A 1 98 ? -2.137 -2.986 -6.913 1.00 48.38 98 HIS A N 1
ATOM 768 C CA . HIS A 1 98 ? -1.807 -3.729 -5.696 1.00 48.38 98 HIS A CA 1
ATOM 769 C C . HIS A 1 98 ? -0.492 -3.215 -5.078 1.00 48.38 98 HIS A C 1
ATOM 771 O O . HIS A 1 98 ? 0.526 -3.900 -5.083 1.00 48.38 98 HIS A O 1
ATOM 777 N N . ALA A 1 99 ? -0.510 -1.996 -4.551 1.00 56.47 99 ALA A N 1
ATOM 778 C CA . ALA A 1 99 ? 0.508 -1.458 -3.668 1.00 56.47 99 A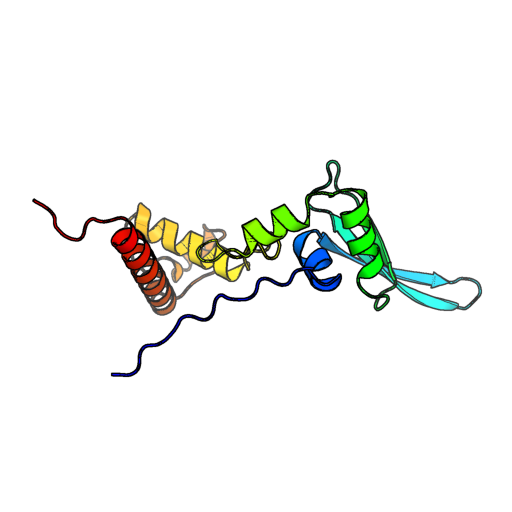LA A CA 1
ATOM 779 C C . ALA A 1 99 ? -0.205 -0.706 -2.541 1.00 56.47 99 ALA A C 1
ATOM 781 O O . ALA A 1 99 ? -0.233 0.523 -2.493 1.00 56.47 99 ALA A O 1
ATOM 782 N N . VAL A 1 100 ? -0.818 -1.464 -1.625 1.00 66.75 100 VAL A N 1
ATOM 783 C CA . VAL A 1 100 ? -1.067 -0.941 -0.278 1.00 66.75 100 VAL A CA 1
ATOM 784 C C . VAL A 1 100 ? 0.288 -0.450 0.226 1.00 66.75 100 VAL A C 1
ATOM 786 O O . VAL A 1 100 ? 1.253 -1.208 0.178 1.00 66.75 100 VAL A O 1
ATOM 789 N N . SER A 1 101 ? 0.394 0.824 0.621 1.00 81.00 101 SER A N 1
ATOM 790 C CA . SER A 1 101 ? 1.679 1.360 1.087 1.00 81.00 101 SER A CA 1
ATOM 791 C C . SER A 1 101 ? 2.211 0.501 2.234 1.00 81.00 101 SER A C 1
ATOM 793 O O . SER A 1 101 ? 1.411 0.089 3.076 1.00 81.00 101 SER A O 1
ATOM 795 N N . ASP A 1 102 ? 3.527 0.303 2.321 1.00 79.81 102 ASP A N 1
ATOM 796 C CA . ASP A 1 102 ? 4.139 -0.486 3.403 1.00 79.81 102 ASP A CA 1
ATOM 797 C C . ASP A 1 102 ? 3.688 0.013 4.782 1.00 79.81 102 ASP A C 1
ATOM 799 O O . ASP A 1 102 ? 3.340 -0.767 5.662 1.00 79.81 102 ASP A O 1
ATOM 803 N N . LYS A 1 103 ? 3.523 1.334 4.929 1.00 85.94 103 LYS A N 1
ATOM 804 C CA . LYS A 1 103 ? 2.951 1.952 6.131 1.00 85.94 103 LYS A CA 1
ATOM 805 C C . LYS A 1 103 ? 1.536 1.462 6.453 1.00 85.94 103 LYS A C 1
ATOM 807 O O . LYS A 1 103 ? 1.216 1.246 7.617 1.00 85.94 103 LYS A O 1
ATOM 812 N N . ALA A 1 104 ? 0.672 1.338 5.451 1.00 86.81 104 ALA A N 1
ATOM 813 C CA . ALA A 1 104 ? -0.700 0.874 5.639 1.00 86.81 104 ALA A CA 1
ATOM 814 C C . ALA A 1 104 ? -0.750 -0.626 5.963 1.00 86.81 104 ALA A C 1
ATOM 816 O O . ALA A 1 104 ? -1.526 -1.013 6.832 1.00 86.81 104 ALA A O 1
ATOM 817 N N . LEU A 1 105 ? 0.115 -1.443 5.347 1.00 86.69 105 LEU A N 1
ATOM 818 C CA . LEU A 1 105 ? 0.285 -2.851 5.725 1.00 86.69 105 LEU A CA 1
ATOM 819 C C . LEU A 1 105 ? 0.784 -2.983 7.167 1.00 86.69 105 LEU A C 1
ATOM 821 O O . LEU A 1 105 ? 0.239 -3.775 7.931 1.00 86.69 105 LEU A O 1
ATOM 825 N N . ASN A 1 106 ? 1.752 -2.153 7.561 1.00 90.62 106 ASN A N 1
ATOM 826 C CA . ASN A 1 106 ? 2.279 -2.147 8.918 1.00 90.62 106 ASN A CA 1
ATOM 827 C C . ASN A 1 106 ? 1.203 -1.784 9.950 1.00 90.62 106 ASN A C 1
ATOM 829 O O . ASN A 1 106 ? 1.028 -2.478 10.948 1.00 90.62 106 ASN A O 1
ATOM 833 N N . VAL A 1 107 ? 0.440 -0.716 9.690 1.0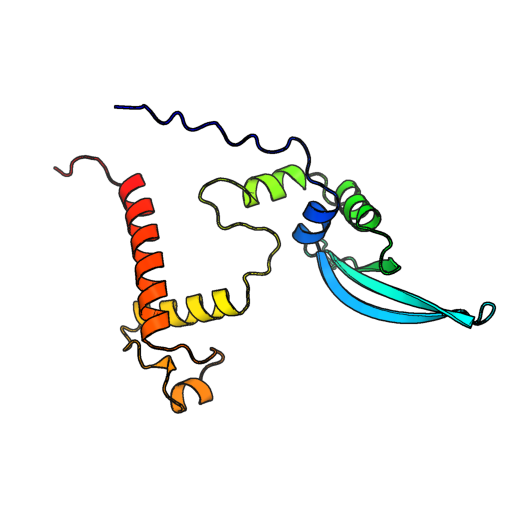0 92.81 107 VAL A N 1
ATOM 834 C CA . VAL A 1 107 ? -0.681 -0.313 10.552 1.00 92.81 107 VAL A CA 1
ATOM 835 C C . VAL A 1 107 ? -1.724 -1.426 10.637 1.00 92.81 107 VAL A C 1
ATOM 837 O O . VAL A 1 107 ? -2.170 -1.733 11.738 1.00 92.81 107 VAL A O 1
ATOM 840 N N . PHE A 1 108 ? -2.087 -2.046 9.510 1.00 92.31 108 PHE A N 1
ATOM 841 C CA . PHE A 1 108 ? -3.029 -3.163 9.491 1.00 92.31 108 PHE A CA 1
ATOM 842 C C . PHE A 1 108 ? -2.545 -4.325 10.365 1.00 92.31 108 PHE A C 1
ATOM 844 O O . PHE A 1 108 ? -3.278 -4.743 11.255 1.00 92.31 108 PHE A O 1
ATOM 851 N N . GLY A 1 109 ? -1.301 -4.782 10.184 1.00 91.12 109 GLY A N 1
ATOM 852 C CA . GLY A 1 109 ? -0.732 -5.863 10.993 1.00 91.12 109 GLY A CA 1
ATOM 853 C C . GLY A 1 109 ? -0.702 -5.532 12.487 1.00 91.12 109 GLY A C 1
ATOM 854 O O . GLY A 1 109 ? -1.043 -6.372 13.317 1.00 91.12 109 GLY A O 1
ATOM 855 N N . CYS A 1 110 ? -0.385 -4.284 12.842 1.00 92.94 110 CYS A N 1
ATOM 856 C CA . CYS A 1 110 ? -0.411 -3.846 14.237 1.00 92.94 110 CYS A CA 1
ATOM 857 C C . CYS A 1 110 ? -1.824 -3.887 14.840 1.00 92.94 110 CYS A C 1
ATOM 859 O O . CYS A 1 110 ? -2.008 -4.353 15.966 1.00 92.94 110 CYS A O 1
ATOM 861 N N . LEU A 1 111 ? -2.826 -3.390 14.107 1.00 94.88 111 LEU A N 1
ATOM 862 C CA . LEU A 1 111 ? -4.218 -3.398 14.561 1.00 94.88 111 LEU A CA 1
ATOM 863 C C . LEU A 1 111 ? -4.769 -4.821 14.669 1.00 94.88 111 LEU A C 1
ATOM 865 O O . LEU A 1 111 ? -5.444 -5.125 15.648 1.00 94.88 111 LEU A O 1
ATOM 869 N N . ASP A 1 112 ? -4.445 -5.687 13.711 1.00 93.94 112 ASP A N 1
ATOM 870 C CA . ASP A 1 112 ? -4.849 -7.091 13.700 1.00 93.94 112 ASP A CA 1
ATOM 871 C C . ASP A 1 112 ? -4.403 -7.812 14.979 1.00 93.94 112 ASP A C 1
ATOM 873 O O . ASP A 1 112 ? -5.218 -8.407 15.683 1.00 93.94 112 ASP A O 1
ATOM 877 N N . TRP A 1 113 ? -3.133 -7.651 15.355 1.00 94.06 113 TRP A N 1
ATOM 878 C CA . TRP A 1 113 ? -2.579 -8.229 16.578 1.00 94.06 113 TRP A CA 1
ATOM 879 C C . TRP A 1 113 ? -3.252 -7.698 17.842 1.00 94.06 113 TRP A C 1
ATOM 881 O O . TRP A 1 113 ? -3.537 -8.472 18.756 1.00 94.06 113 TRP A O 1
ATOM 891 N N . ILE A 1 114 ? -3.498 -6.388 17.909 1.00 94.38 114 ILE A N 1
ATOM 892 C CA . ILE A 1 114 ? -4.131 -5.753 19.070 1.00 94.38 114 ILE A CA 1
ATOM 893 C C . ILE A 1 114 ? -5.563 -6.232 19.239 1.00 94.38 114 ILE A C 1
ATOM 895 O O . ILE A 1 114 ? -5.950 -6.571 20.353 1.00 94.38 114 ILE A O 1
ATOM 899 N N . VAL A 1 115 ? -6.340 -6.264 18.157 1.00 93.44 115 VAL A N 1
ATOM 900 C CA . VAL A 1 115 ? -7.757 -6.631 18.205 1.00 93.44 115 VAL A CA 1
ATOM 901 C C . VAL A 1 115 ? -7.922 -8.119 18.506 1.00 93.44 115 VAL A C 1
ATOM 903 O O . VAL A 1 115 ? -8.713 -8.469 19.378 1.00 93.44 115 VAL A O 1
ATOM 906 N N . HIS A 1 116 ? -7.155 -8.995 17.850 1.00 94.00 116 HIS A N 1
ATOM 907 C CA . HIS A 1 116 ? -7.314 -10.443 18.018 1.00 94.00 116 HIS A CA 1
ATOM 908 C C . HIS A 1 116 ? -6.715 -10.981 19.320 1.00 94.00 116 HIS A C 1
ATOM 910 O O . HIS A 1 116 ? -7.280 -11.897 19.912 1.00 94.00 116 HIS A O 1
ATOM 916 N N . ASN A 1 117 ? -5.593 -10.423 19.784 1.00 93.88 117 ASN A N 1
ATOM 917 C CA . ASN A 1 117 ? -4.893 -10.917 20.977 1.00 93.88 117 ASN A CA 1
ATOM 918 C C . ASN A 1 117 ? -5.053 -10.001 22.200 1.00 93.88 117 ASN A C 1
ATOM 920 O O . ASN A 1 117 ? -4.428 -10.246 23.230 1.00 93.88 117 ASN A O 1
ATOM 924 N N . ASN A 1 118 ? -5.867 -8.945 22.093 1.00 93.50 118 ASN A N 1
ATOM 925 C CA . ASN A 1 118 ? -6.117 -7.963 23.150 1.00 93.50 118 ASN A CA 1
ATOM 926 C C . ASN A 1 118 ? -4.820 -7.389 23.763 1.00 93.50 118 ASN A C 1
ATOM 928 O O . ASN A 1 118 ? -4.640 -7.346 24.983 1.00 93.50 118 ASN A O 1
ATOM 932 N N . LEU A 1 119 ? -3.876 -6.995 22.904 1.00 93.25 119 LEU A N 1
ATOM 933 C CA . LEU A 1 119 ? -2.558 -6.523 23.335 1.00 93.25 119 LEU A CA 1
ATOM 934 C C . LEU A 1 119 ? -2.573 -5.037 23.734 1.00 93.25 119 LEU A C 1
ATOM 936 O O . LEU A 1 119 ? -3.295 -4.237 23.131 1.00 93.25 119 LEU A O 1
ATOM 940 N N . PRO A 1 120 ? -1.717 -4.616 24.688 1.00 93.62 120 PRO A N 1
ATOM 941 C CA . PRO A 1 120 ? -1.523 -3.202 24.992 1.00 93.62 120 PRO A CA 1
ATOM 942 C C . PRO A 1 120 ? -1.036 -2.415 23.769 1.00 93.62 120 PRO A C 1
ATOM 944 O O . PRO A 1 120 ? -0.185 -2.884 23.017 1.00 93.62 120 PRO A O 1
ATOM 947 N N . PHE A 1 121 ? -1.478 -1.165 23.606 1.00 92.25 121 PHE A N 1
ATOM 948 C CA . PHE A 1 121 ? -1.056 -0.335 22.464 1.00 92.25 121 PHE A CA 1
ATOM 949 C C . PHE A 1 121 ? 0.448 -0.020 22.452 1.00 92.25 121 PHE A C 1
ATOM 951 O O . PHE A 1 121 ? 1.009 0.236 21.391 1.00 92.25 121 PHE A O 1
ATOM 958 N N . SER A 1 122 ? 1.107 -0.062 23.613 1.00 92.19 122 SER A N 1
ATOM 959 C CA . SER A 1 122 ? 2.560 0.102 23.754 1.00 92.19 122 SER A CA 1
ATOM 960 C C . SER A 1 122 ? 3.362 -1.144 23.360 1.00 92.19 122 SER A C 1
ATOM 962 O O . SER A 1 122 ? 4.591 -1.109 23.355 1.00 92.19 122 SER A O 1
ATOM 964 N N . PHE A 1 123 ? 2.706 -2.254 23.004 1.00 91.75 123 PHE A N 1
ATOM 965 C CA . PHE A 1 123 ? 3.376 -3.509 22.665 1.00 91.75 123 PHE A CA 1
ATOM 966 C C . PHE A 1 123 ? 4.399 -3.347 21.528 1.00 91.75 123 PHE A C 1
ATOM 968 O O . PHE A 1 123 ? 5.510 -3.871 21.620 1.00 91.75 123 PHE A O 1
ATOM 975 N N . PHE A 1 124 ? 4.071 -2.559 20.500 1.00 90.12 124 PHE A N 1
ATOM 976 C CA . PHE A 1 124 ? 4.939 -2.304 19.341 1.00 90.12 124 PHE A CA 1
ATOM 977 C C . PHE A 1 124 ? 6.071 -1.300 19.598 1.00 90.12 124 PHE A C 1
ATOM 979 O O . PHE A 1 124 ? 6.981 -1.153 18.778 1.00 90.12 124 PHE A O 1
ATOM 986 N N . GLU A 1 125 ? 6.065 -0.627 20.749 1.00 90.62 125 GLU A N 1
ATOM 987 C CA . GLU A 1 125 ? 7.161 0.256 21.154 1.00 90.62 125 GLU A CA 1
ATOM 988 C C . GLU A 1 125 ? 8.332 -0.543 21.740 1.00 90.62 125 GLU A C 1
ATOM 990 O O . GLU A 1 125 ? 9.477 -0.078 21.709 1.00 90.62 125 GLU A O 1
ATOM 995 N N . SER A 1 126 ? 8.064 -1.760 22.229 1.00 89.62 126 SER A N 1
ATOM 996 C CA . SER A 1 126 ? 9.058 -2.586 22.904 1.00 89.62 126 SER A CA 1
ATOM 997 C C . SER A 1 126 ? 10.160 -3.057 21.947 1.00 89.62 126 SER A C 1
ATOM 999 O O . SER A 1 126 ? 9.908 -3.502 20.824 1.00 89.62 126 SER A O 1
ATOM 1001 N N . ALA A 1 127 ? 11.412 -2.999 22.413 1.00 87.56 127 ALA A N 1
ATOM 1002 C CA . ALA A 1 127 ? 12.561 -3.485 21.647 1.00 87.56 127 ALA A CA 1
ATOM 1003 C C . ALA A 1 127 ? 12.454 -4.988 21.339 1.00 87.56 127 ALA A C 1
ATOM 1005 O O . ALA A 1 127 ? 12.873 -5.433 20.276 1.00 87.56 127 ALA A O 1
ATOM 1006 N N . ARG A 1 128 ? 11.842 -5.757 22.250 1.00 88.81 128 ARG A N 1
ATOM 1007 C CA . ARG A 1 128 ? 11.611 -7.191 22.069 1.00 88.81 128 ARG A CA 1
ATOM 1008 C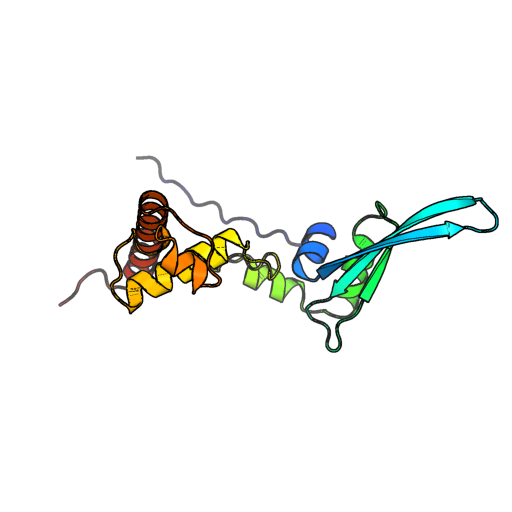 C . ARG A 1 128 ? 10.649 -7.453 20.914 1.00 88.81 128 ARG A C 1
ATOM 1010 O O . ARG A 1 128 ? 10.946 -8.289 20.077 1.00 88.81 128 ARG A O 1
ATOM 1017 N N . THR A 1 129 ? 9.539 -6.725 20.832 1.00 87.94 129 THR A N 1
ATOM 1018 C CA . THR A 1 129 ? 8.592 -6.875 19.718 1.00 87.94 129 THR A CA 1
ATOM 1019 C C . THR A 1 129 ? 9.279 -6.570 18.393 1.00 87.94 129 THR A C 1
ATOM 1021 O O . THR A 1 129 ? 9.255 -7.410 17.507 1.00 87.94 129 THR A O 1
ATOM 1024 N N . LYS A 1 130 ? 10.018 -5.457 18.303 1.00 86.56 130 LYS A N 1
ATOM 1025 C CA . LYS A 1 130 ? 10.795 -5.097 17.100 1.00 86.56 130 LYS A CA 1
ATOM 1026 C C . LYS A 1 130 ? 11.825 -6.153 16.687 1.00 86.56 130 LYS A C 1
ATOM 1028 O O . LYS A 1 130 ? 12.148 -6.254 15.514 1.00 86.56 130 LYS A O 1
ATOM 1033 N N . GLN A 1 131 ? 12.365 -6.910 17.642 1.00 90.06 131 GLN A N 1
ATOM 1034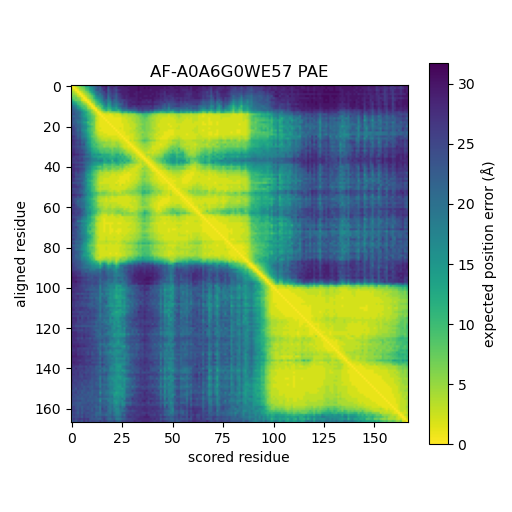 C CA . GLN A 1 131 ? 13.317 -7.987 17.364 1.00 90.06 131 GLN A CA 1
ATOM 1035 C C . GLN A 1 131 ? 12.641 -9.238 16.782 1.00 90.06 131 GLN A C 1
ATOM 1037 O O . GLN A 1 131 ? 13.274 -9.964 16.021 1.00 90.06 131 GLN A O 1
ATOM 1042 N N . TYR A 1 132 ? 11.395 -9.514 17.171 1.00 89.88 132 TYR A N 1
ATOM 1043 C CA . TYR A 1 132 ? 10.696 -10.762 16.845 1.00 89.88 132 TYR A CA 1
ATOM 1044 C C . TYR A 1 132 ? 9.504 -10.586 15.892 1.00 89.88 132 TYR A C 1
ATOM 1046 O O . TYR A 1 132 ? 8.831 -11.567 15.589 1.00 89.88 132 TYR A O 1
ATOM 1054 N N . SER A 1 133 ? 9.222 -9.369 15.425 1.00 86.25 133 SER A N 1
ATOM 1055 C CA . SER A 1 133 ? 8.170 -9.083 14.448 1.00 86.25 133 SER A CA 1
ATOM 1056 C C . SER A 1 133 ? 8.738 -8.402 13.211 1.00 86.25 133 SER A C 1
ATOM 1058 O O . SER A 1 133 ? 9.532 -7.476 13.347 1.00 86.25 133 SER A O 1
ATOM 1060 N N . ASP A 1 134 ? 8.215 -8.747 12.037 1.00 83.75 134 ASP A N 1
ATOM 1061 C CA . ASP A 1 134 ? 8.501 -8.046 10.774 1.00 83.75 134 ASP A CA 1
ATOM 1062 C C . ASP A 1 134 ? 7.766 -6.691 10.651 1.00 83.75 134 ASP A C 1
ATOM 1064 O O . ASP A 1 134 ? 7.792 -6.053 9.600 1.00 83.75 134 ASP A O 1
ATOM 1068 N N . LEU A 1 135 ? 7.069 -6.258 11.710 1.00 86.19 135 LEU A N 1
ATOM 1069 C CA . LEU A 1 135 ? 6.343 -4.992 11.766 1.00 86.19 135 LEU A CA 1
ATOM 1070 C C . LEU A 1 135 ? 7.265 -3.853 12.218 1.00 86.19 135 LEU A C 1
ATOM 1072 O O . LEU A 1 135 ? 7.977 -3.959 13.220 1.00 86.19 135 LEU A O 1
ATOM 1076 N N . ASP A 1 136 ? 7.185 -2.723 11.518 1.00 84.25 136 ASP A N 1
ATOM 1077 C CA . ASP A 1 136 ? 7.837 -1.488 11.926 1.00 84.25 136 ASP A CA 1
ATOM 1078 C C . ASP A 1 136 ? 7.237 -0.989 13.243 1.00 84.25 136 ASP A C 1
ATOM 1080 O O . ASP A 1 136 ? 6.016 -0.918 13.428 1.00 84.25 136 ASP A O 1
ATOM 1084 N N . GLY A 1 137 ? 8.115 -0.557 14.147 1.00 83.94 137 GLY A N 1
ATOM 1085 C CA . GLY A 1 137 ? 7.717 0.013 15.426 1.00 83.94 137 GLY A CA 1
ATOM 1086 C C . GLY A 1 137 ? 6.757 1.188 15.271 1.00 83.94 137 GLY A C 1
ATOM 1087 O O . GLY A 1 137 ? 7.129 2.239 14.746 1.00 83.94 137 GLY A O 1
ATOM 1088 N N . ILE A 1 138 ? 5.548 1.034 15.802 1.00 88.44 138 ILE A N 1
ATOM 1089 C CA . ILE A 1 138 ? 4.515 2.066 15.822 1.00 88.44 138 ILE A CA 1
ATOM 1090 C C . ILE A 1 138 ? 4.266 2.530 17.259 1.00 88.44 138 ILE A C 1
ATOM 1092 O O . ILE A 1 138 ? 4.201 1.728 18.189 1.00 88.44 138 ILE A O 1
ATOM 1096 N N . GLY A 1 139 ? 4.146 3.845 17.448 1.00 90.56 139 GLY A N 1
ATOM 1097 C CA . GLY A 1 139 ? 3.857 4.419 18.762 1.00 90.56 139 GLY A CA 1
ATOM 1098 C C . GLY A 1 139 ? 2.406 4.192 19.186 1.00 90.56 139 GLY A C 1
ATOM 1099 O O . GLY A 1 139 ? 1.497 4.239 18.351 1.00 90.56 139 GLY A O 1
ATOM 1100 N N . ALA A 1 140 ? 2.163 4.043 20.487 1.00 92.81 140 ALA A N 1
ATOM 1101 C CA . ALA A 1 140 ? 0.843 3.768 21.056 1.00 92.81 140 ALA A CA 1
ATOM 1102 C C . ALA A 1 140 ? -0.199 4.841 20.690 1.00 92.81 140 ALA A C 1
ATOM 1104 O O . ALA A 1 140 ? -1.365 4.540 20.432 1.00 92.81 140 ALA A O 1
ATOM 1105 N N . THR A 1 141 ? 0.220 6.108 20.606 1.00 93.62 141 THR A N 1
ATOM 1106 C CA . THR A 1 141 ? -0.634 7.228 20.172 1.00 93.62 141 THR A CA 1
ATOM 1107 C C . THR A 1 141 ? -1.078 7.085 18.718 1.00 93.62 141 THR A C 1
ATOM 1109 O O . THR A 1 141 ? -2.219 7.393 18.374 1.00 93.62 141 THR A O 1
ATOM 1112 N N . THR A 1 142 ? -0.188 6.578 17.865 1.00 92.88 142 THR A N 1
ATOM 1113 C CA . THR A 1 142 ? -0.442 6.372 16.439 1.00 92.88 142 THR A CA 1
ATOM 1114 C C . THR A 1 142 ? -1.352 5.167 16.233 1.00 92.88 142 THR A C 1
ATOM 1116 O O . THR A 1 142 ? -2.333 5.270 15.501 1.00 92.88 142 THR A O 1
ATOM 1119 N N . VAL A 1 143 ? -1.092 4.067 16.943 1.00 93.31 143 VAL A N 1
ATOM 1120 C CA . VAL A 1 143 ? -1.983 2.900 17.006 1.00 93.31 143 VAL A CA 1
ATOM 1121 C C . VAL A 1 143 ? -3.392 3.319 17.409 1.00 93.31 143 VAL A C 1
ATOM 1123 O O . VAL A 1 143 ? -4.344 3.040 16.687 1.00 93.31 143 VAL A O 1
ATOM 1126 N N . ARG A 1 144 ? -3.527 4.051 18.524 1.00 94.81 144 ARG A N 1
ATOM 1127 C CA . ARG A 1 144 ? -4.824 4.516 19.028 1.00 94.81 144 ARG A CA 1
ATOM 1128 C C . ARG A 1 144 ? -5.574 5.341 17.988 1.00 94.81 144 ARG A C 1
ATOM 1130 O O . ARG A 1 144 ? -6.761 5.114 17.777 1.00 94.81 144 ARG A O 1
ATOM 1137 N N . LYS A 1 145 ? -4.880 6.269 17.323 1.00 96.00 145 LYS A N 1
ATOM 1138 C CA . LYS A 1 145 ? -5.457 7.082 16.248 1.00 96.00 145 LYS A CA 1
ATOM 1139 C C . LYS A 1 145 ? -6.012 6.205 15.124 1.00 96.00 145 LYS A C 1
ATOM 1141 O O . LYS A 1 145 ? -7.140 6.419 14.694 1.00 96.00 145 LYS A O 1
ATOM 1146 N N . TYR A 1 146 ? -5.235 5.240 14.634 1.00 94.94 146 TYR A N 1
ATOM 1147 C CA . TYR A 1 146 ? -5.684 4.374 13.543 1.00 94.94 146 TYR A CA 1
ATOM 1148 C C . TYR A 1 146 ? -6.810 3.434 13.965 1.00 94.94 146 TYR A C 1
ATOM 1150 O O . TYR A 1 146 ? -7.749 3.259 13.196 1.00 94.94 146 TYR A O 1
ATOM 1158 N N . LEU A 1 147 ? -6.769 2.907 15.189 1.00 95.25 147 LEU A N 1
ATOM 1159 C CA . LEU A 1 147 ? -7.853 2.095 15.731 1.00 95.25 147 LEU A CA 1
ATOM 1160 C C . LEU A 1 147 ? -9.166 2.889 15.762 1.00 95.25 147 LEU A C 1
ATOM 1162 O O . LEU A 1 147 ? -10.170 2.398 15.271 1.00 95.25 147 LEU A O 1
ATOM 1166 N N . GLN A 1 148 ? -9.146 4.144 16.231 1.00 96.25 148 GLN A N 1
ATOM 1167 C CA . GLN A 1 148 ? -10.329 5.016 16.225 1.00 96.25 148 GLN A CA 1
ATOM 1168 C C . GLN A 1 148 ? -10.886 5.253 14.816 1.00 96.25 148 GLN A C 1
ATOM 1170 O O . GLN A 1 148 ? -12.099 5.212 14.627 1.00 96.25 148 GLN A O 1
ATOM 1175 N N . LEU A 1 149 ? -10.016 5.486 13.828 1.00 95.75 149 LEU A N 1
ATOM 1176 C CA . LEU A 1 149 ? -10.439 5.671 12.436 1.00 95.75 149 LEU A CA 1
ATOM 1177 C C . LEU A 1 149 ? -11.082 4.400 11.867 1.00 95.75 149 LEU A C 1
ATOM 1179 O O . LEU A 1 149 ? -12.109 4.481 11.198 1.00 95.75 149 LEU A O 1
ATOM 1183 N N . VAL A 1 150 ? -10.502 3.230 12.151 1.00 94.44 150 VAL A N 1
ATOM 1184 C CA . VAL A 1 150 ? -11.068 1.944 11.725 1.00 94.44 150 VAL A CA 1
ATOM 1185 C C . VAL A 1 150 ? -12.400 1.685 12.421 1.00 94.44 150 VAL A C 1
ATOM 1187 O O . VAL A 1 150 ? -13.352 1.306 11.749 1.00 94.44 150 VAL A O 1
ATOM 1190 N N . THR A 1 151 ? -12.511 1.949 13.725 1.00 95.88 151 THR A N 1
ATOM 1191 C CA . THR A 1 151 ? -13.772 1.814 14.467 1.00 95.88 151 THR A CA 1
ATOM 1192 C C . THR A 1 151 ? -14.872 2.677 13.860 1.00 95.88 151 THR A C 1
ATOM 1194 O O . THR A 1 151 ? -15.943 2.153 13.584 1.00 95.88 151 THR A O 1
ATOM 1197 N N . GLN A 1 152 ? -14.602 3.952 13.563 1.00 95.12 152 GLN A N 1
ATOM 1198 C CA . GLN A 1 152 ? -15.585 4.840 12.927 1.00 95.12 152 GLN A CA 1
ATOM 1199 C C . GLN A 1 152 ? -16.053 4.308 11.569 1.00 95.12 152 GLN A C 1
ATOM 1201 O O . GLN A 1 152 ? -17.244 4.353 11.263 1.00 95.12 152 GLN A O 1
ATOM 1206 N N . GLN A 1 153 ? -15.128 3.783 10.758 1.00 94.00 153 GLN A N 1
ATOM 1207 C CA . GLN A 1 153 ? -15.494 3.187 9.478 1.00 94.00 153 GLN A CA 1
ATOM 1208 C C . GLN A 1 153 ? -16.355 1.938 9.684 1.00 94.00 153 GLN A C 1
ATOM 1210 O O . GLN A 1 153 ? -17.400 1.817 9.057 1.00 94.00 153 GLN A O 1
ATOM 1215 N N . VAL A 1 154 ? -15.958 1.035 10.582 1.00 93.12 154 VAL A N 1
ATOM 1216 C CA . VAL A 1 154 ? -16.714 -0.188 10.884 1.00 93.12 154 VAL A CA 1
ATOM 1217 C C . VAL A 1 154 ? -18.107 0.144 11.418 1.00 93.12 154 VAL A C 1
ATOM 1219 O O . VAL A 1 154 ? -19.076 -0.448 10.963 1.00 93.12 154 VAL A O 1
ATOM 1222 N N . GLU A 1 155 ? -18.236 1.113 12.323 1.00 94.25 155 GLU A N 1
ATOM 1223 C CA . GLU A 1 155 ? -19.529 1.581 12.833 1.00 94.25 155 GLU A CA 1
ATOM 1224 C C . GLU A 1 155 ? -20.411 2.133 11.712 1.00 94.25 155 GLU A C 1
ATOM 1226 O O . GLU A 1 155 ? -21.598 1.818 11.660 1.00 94.25 155 GLU A O 1
ATOM 1231 N N . SER A 1 156 ? -19.840 2.910 10.788 1.00 93.31 156 SER A N 1
ATOM 1232 C CA . SER A 1 156 ? -20.560 3.414 9.615 1.00 93.31 156 SER A CA 1
ATOM 1233 C C . SER A 1 156 ? -21.048 2.281 8.705 1.00 93.31 156 SER A C 1
ATOM 1235 O O . SER A 1 156 ? -22.211 2.278 8.303 1.00 93.31 156 SER A O 1
ATOM 1237 N N . GLU A 1 157 ? -20.185 1.313 8.387 1.00 92.25 157 GLU A N 1
ATOM 1238 C CA . GLU A 1 157 ? -20.539 0.156 7.552 1.00 92.25 157 GLU A CA 1
ATOM 1239 C C . GLU A 1 157 ? -21.610 -0.706 8.227 1.00 92.25 157 GLU A C 1
ATOM 1241 O O . GLU A 1 157 ? -22.626 -1.035 7.621 1.00 92.25 157 GLU A O 1
ATOM 1246 N N . VAL A 1 158 ? -21.436 -1.018 9.511 1.00 92.88 158 VAL A N 1
ATOM 1247 C CA . VAL A 1 158 ? -22.404 -1.798 10.287 1.00 92.88 158 VAL A CA 1
ATOM 1248 C C . VAL A 1 158 ? -23.738 -1.057 10.376 1.00 92.88 158 VAL A C 1
ATOM 1250 O O . VAL A 1 158 ? -24.776 -1.651 10.105 1.00 92.88 158 VAL A O 1
ATOM 1253 N N . SER A 1 159 ? -23.730 0.246 10.663 1.00 92.25 159 SER A N 1
ATOM 1254 C CA . SER A 1 159 ? -24.939 1.082 10.700 1.00 92.25 159 SER A CA 1
ATOM 1255 C C . SER A 1 159 ? -25.695 1.082 9.368 1.00 92.25 159 SER A C 1
ATOM 1257 O O . SER A 1 159 ? -26.923 1.071 9.359 1.00 92.25 159 SER A O 1
ATOM 1259 N N . SER A 1 160 ? -24.983 1.010 8.237 1.00 90.75 160 SER A N 1
ATOM 1260 C CA . SER A 1 160 ? -25.611 0.906 6.912 1.00 90.75 160 SER A CA 1
ATOM 1261 C C . SER A 1 160 ? -26.350 -0.419 6.674 1.00 90.75 160 SER A C 1
ATOM 1263 O O . SER A 1 160 ? -27.243 -0.480 5.830 1.00 90.75 160 SER A O 1
ATOM 1265 N N . ILE A 1 161 ? -25.994 -1.470 7.421 1.00 93.62 161 ILE A N 1
ATOM 1266 C CA . ILE A 1 161 ? -26.563 -2.821 7.307 1.00 93.62 161 ILE A CA 1
ATOM 1267 C C . ILE A 1 161 ? -27.650 -3.053 8.366 1.00 93.62 161 ILE A C 1
ATOM 1269 O O . ILE A 1 161 ? -28.566 -3.851 8.157 1.00 93.62 161 ILE A O 1
ATOM 1273 N N . LEU A 1 162 ? -27.559 -2.379 9.514 1.00 91.38 162 LEU A N 1
ATOM 1274 C CA . LEU A 1 162 ? -28.494 -2.566 10.617 1.00 91.38 162 LEU A CA 1
ATOM 1275 C C . LEU A 1 162 ? -29.869 -1.927 10.335 1.00 91.38 162 LEU A C 1
ATOM 1277 O O . LEU A 1 162 ? -29.960 -0.839 9.762 1.00 91.38 162 LEU A O 1
ATOM 1281 N N . PRO A 1 163 ? -30.969 -2.566 10.774 1.00 89.19 163 PRO A N 1
ATOM 1282 C CA . PRO A 1 163 ? -32.302 -1.988 10.670 1.00 89.19 163 PRO A CA 1
ATOM 1283 C C . PRO A 1 163 ? -32.465 -0.786 11.614 1.00 89.19 163 PRO A C 1
ATOM 1285 O O . PRO A 1 163 ? -31.903 -0.742 12.705 1.00 89.19 163 PRO A O 1
ATOM 1288 N N . THR A 1 164 ? -33.316 0.174 11.236 1.00 85.94 164 THR A N 1
ATOM 1289 C CA . THR A 1 164 ? -33.579 1.394 12.031 1.00 85.94 164 THR A CA 1
ATOM 1290 C C . THR A 1 164 ? -34.206 1.108 13.400 1.00 85.94 164 THR A C 1
ATOM 1292 O O . THR A 1 164 ? -34.181 1.961 14.286 1.00 85.94 164 THR A O 1
ATOM 1295 N N . LYS A 1 165 ? -34.805 -0.073 13.580 1.00 87.31 165 LYS A N 1
ATOM 1296 C CA . LYS A 1 165 ? -35.377 -0.524 14.847 1.00 87.31 165 LYS A CA 1
ATOM 1297 C C . LYS A 1 165 ? -35.047 -1.994 15.054 1.00 87.31 165 LYS A C 1
ATOM 1299 O O . LYS A 1 165 ? -35.237 -2.802 14.146 1.00 87.31 165 LYS A O 1
ATOM 1304 N N . PHE A 1 166 ? -34.606 -2.310 16.262 1.00 82.50 166 PHE A N 1
ATOM 1305 C CA . PHE A 1 166 ? -34.585 -3.668 16.786 1.00 82.50 166 PHE A CA 1
ATOM 1306 C C . PHE A 1 166 ? -35.870 -3.874 17.595 1.00 82.50 166 PHE A C 1
ATOM 1308 O O . PHE A 1 166 ? -36.369 -2.915 18.190 1.00 82.50 166 PHE A O 1
ATOM 1315 N N . GLY A 1 167 ? -36.447 -5.073 17.504 1.00 71.06 167 GLY A N 1
ATOM 1316 C CA . GLY A 1 167 ? -37.688 -5.442 18.195 1.00 71.06 167 GLY A CA 1
ATOM 1317 C C . GLY A 1 167 ? -37.498 -5.641 19.688 1.00 71.06 167 GLY A C 1
ATOM 1318 O O . GLY A 1 167 ? -36.375 -6.025 20.084 1.00 71.06 167 GLY A O 1
#

Mean predicted aligned error: 14.75 Å